Protein AF-A0A4C1TSM7-F1 (afdb_monomer)

Sequence (93 aa):
MKAVRTEMQKYRNSISSIVVVVDVCNDRKVNLTKPMEAIKNMSARTKIGQGIPEEKTENCVHLTLIVATKLGVALEERDIDSAERRAQCACGD

Structure (mmCIF, N/CA/C/O backbone):
data_AF-A0A4C1TSM7-F1
#
_entry.id   AF-A0A4C1TSM7-F1
#
loop_
_atom_site.group_PDB
_atom_site.id
_atom_site.type_symbol
_atom_site.label_atom_id
_atom_site.label_alt_id
_atom_site.label_comp_id
_atom_site.label_asym_id
_atom_site.label_entity_id
_atom_site.label_seq_id
_atom_site.pdbx_PDB_ins_code
_atom_site.Cartn_x
_atom_site.Cartn_y
_atom_site.Cartn_z
_atom_site.occupancy
_atom_site.B_iso_or_equiv
_atom_site.auth_seq_id
_atom_site.auth_comp_id
_atom_site.auth_asym_id
_atom_site.auth_atom_id
_atom_site.pdbx_PDB_model_num
ATOM 1 N N . MET A 1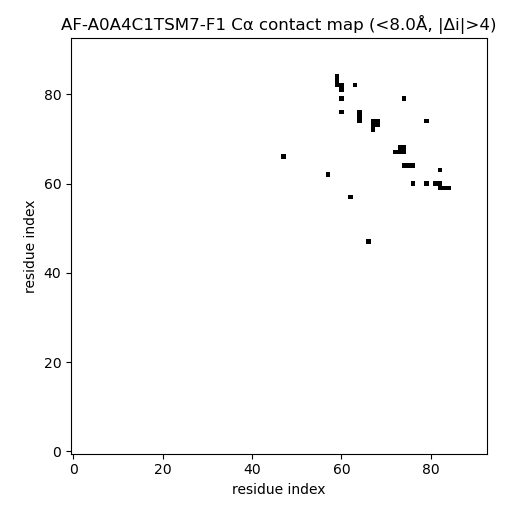 1 ? -23.801 1.549 41.274 1.00 70.06 1 MET A N 1
ATOM 2 C CA . MET A 1 1 ? -23.769 0.227 40.594 1.00 70.06 1 MET A CA 1
ATOM 3 C C . MET A 1 1 ? -24.262 0.263 39.140 1.00 70.06 1 MET A C 1
ATOM 5 O O . MET A 1 1 ? -23.508 -0.169 38.282 1.00 70.06 1 MET A O 1
ATOM 9 N N . LYS A 1 2 ? -25.465 0.776 38.813 1.00 89.12 2 LYS A N 1
ATOM 10 C CA . LYS A 1 2 ? -25.976 0.807 37.416 1.00 89.12 2 LYS A CA 1
ATOM 11 C C . LYS A 1 2 ? -25.114 1.636 36.444 1.00 89.12 2 LYS A C 1
ATOM 13 O O . LYS A 1 2 ? -24.758 1.125 35.393 1.00 89.12 2 LYS A O 1
ATOM 18 N N . ALA A 1 3 ? -24.711 2.851 36.828 1.00 89.69 3 ALA A N 1
ATOM 19 C CA . ALA A 1 3 ? -23.877 3.724 35.988 1.00 89.69 3 ALA A CA 1
ATOM 20 C C . ALA A 1 3 ? -22.534 3.078 35.592 1.00 89.69 3 ALA A C 1
ATOM 22 O O . ALA A 1 3 ? -22.157 3.094 34.427 1.00 89.69 3 ALA A O 1
ATOM 23 N N . VAL A 1 4 ? -21.871 2.410 36.542 1.00 91.56 4 VAL A N 1
ATOM 24 C CA . VAL A 1 4 ? -20.609 1.686 36.302 1.00 91.56 4 VAL A CA 1
ATOM 25 C C . VAL A 1 4 ? -20.784 0.574 35.261 1.00 91.56 4 VAL A C 1
ATOM 27 O O . VAL A 1 4 ? -19.923 0.385 34.407 1.00 91.56 4 VAL A O 1
ATOM 30 N N . ARG A 1 5 ? -21.917 -0.145 35.282 1.00 91.81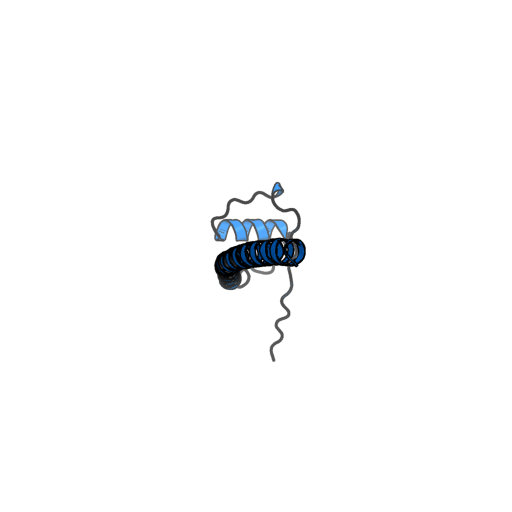 5 ARG A N 1
ATOM 31 C CA . ARG A 1 5 ? -22.211 -1.181 34.277 1.00 91.81 5 ARG A CA 1
ATOM 32 C C . ARG A 1 5 ? -22.419 -0.584 32.885 1.00 91.81 5 ARG A C 1
ATOM 34 O O . ARG A 1 5 ? -21.950 -1.170 31.915 1.00 91.81 5 ARG A O 1
ATOM 41 N N . THR A 1 6 ? -23.090 0.564 32.793 1.00 96.50 6 THR A N 1
ATOM 42 C CA . THR A 1 6 ? -23.309 1.273 31.525 1.00 96.50 6 THR A CA 1
ATOM 43 C C . THR A 1 6 ? -21.993 1.750 30.918 1.00 96.50 6 THR A C 1
ATOM 45 O O . THR A 1 6 ? -21.747 1.503 29.740 1.00 96.50 6 THR A O 1
ATOM 48 N N . GLU A 1 7 ? -21.119 2.365 31.716 1.00 95.50 7 GLU A N 1
ATOM 49 C CA . GLU A 1 7 ? -19.804 2.809 31.240 1.00 95.50 7 GLU A CA 1
ATOM 50 C C . GLU A 1 7 ? -18.941 1.625 30.793 1.00 95.50 7 GLU A C 1
ATOM 52 O O . GLU A 1 7 ? -18.385 1.642 29.697 1.00 95.50 7 GLU A O 1
ATOM 57 N N . MET A 1 8 ? -18.927 0.527 31.554 1.00 95.75 8 MET A N 1
ATOM 58 C CA . MET A 1 8 ? -18.218 -0.690 31.141 1.00 95.75 8 MET A CA 1
ATOM 59 C C . MET A 1 8 ? -18.754 -1.292 29.840 1.00 95.75 8 MET A C 1
ATOM 61 O O . MET A 1 8 ? -17.983 -1.850 29.060 1.00 95.75 8 MET A O 1
ATOM 65 N N . GLN A 1 9 ? -20.055 -1.171 29.566 1.00 95.75 9 GLN A N 1
ATOM 66 C CA . GLN A 1 9 ? -20.608 -1.606 28.286 1.00 95.75 9 GLN A CA 1
ATOM 67 C C . GLN A 1 9 ? -20.130 -0.722 27.128 1.00 95.75 9 GLN A C 1
ATOM 69 O O . GLN A 1 9 ? -19.786 -1.252 26.075 1.00 95.75 9 GLN A O 1
ATOM 74 N N . LYS A 1 10 ? -20.055 0.602 27.320 1.00 96.25 10 LYS A N 1
ATOM 75 C CA . LYS A 1 10 ? -19.512 1.518 26.305 1.00 96.25 10 LYS A CA 1
ATOM 76 C C . LYS A 1 10 ? -18.053 1.201 25.996 1.00 96.25 10 LYS A C 1
ATOM 78 O O . LYS A 1 10 ? -17.707 1.080 24.827 1.00 96.25 10 LYS A O 1
ATOM 83 N N . TYR A 1 11 ? -17.228 0.983 27.023 1.00 96.75 11 TYR A N 1
ATOM 84 C CA . TYR A 1 11 ? -15.829 0.595 26.830 1.00 96.75 11 TYR A CA 1
ATOM 85 C C . TYR A 1 11 ? -15.695 -0.707 26.043 1.00 96.75 11 TYR A C 1
ATOM 87 O O . TYR A 1 11 ? -14.914 -0.759 25.098 1.00 96.75 11 TYR A O 1
ATOM 95 N N . ARG A 1 12 ? -16.492 -1.733 26.371 1.00 96.31 12 ARG A N 1
ATOM 96 C CA . ARG A 1 12 ? -16.510 -2.984 25.597 1.00 96.31 12 ARG A CA 1
ATOM 97 C C . ARG A 1 12 ? -16.856 -2.742 24.130 1.00 96.31 12 ARG A C 1
ATOM 99 O O . ARG A 1 12 ? -16.154 -3.247 23.263 1.00 96.31 12 ARG A O 1
ATOM 106 N N . ASN A 1 13 ? -17.878 -1.932 23.856 1.00 97.44 13 ASN A N 1
ATOM 107 C CA . ASN A 1 13 ? -18.283 -1.618 22.487 1.00 97.44 13 ASN A CA 1
ATOM 108 C C . ASN A 1 13 ? -17.178 -0.866 21.723 1.00 97.44 13 ASN A C 1
ATOM 110 O O . ASN A 1 13 ? -16.895 -1.200 20.574 1.00 97.44 13 ASN A O 1
ATOM 114 N N . SER A 1 14 ? -16.517 0.104 22.364 1.00 97.75 14 SER A N 1
ATOM 115 C CA . SER A 1 14 ? -15.386 0.828 21.771 1.00 97.75 14 SER A CA 1
ATOM 116 C C . SER A 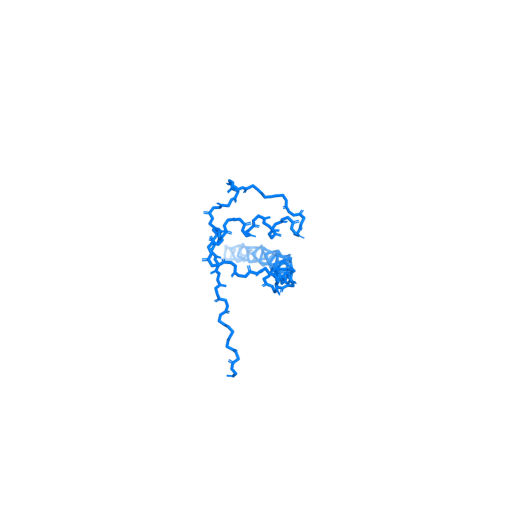1 14 ? -14.202 -0.095 21.485 1.00 97.75 14 SER A C 1
ATOM 118 O O . SER A 1 14 ? -13.628 -0.023 20.403 1.00 97.75 14 SER A O 1
ATOM 120 N N . ILE A 1 15 ? -13.865 -1.000 22.411 1.00 97.69 15 ILE A N 1
ATOM 121 C CA . ILE A 1 15 ? -12.804 -1.999 22.213 1.00 97.69 15 ILE A CA 1
ATOM 122 C C . ILE A 1 15 ? -13.143 -2.900 21.023 1.00 97.69 15 ILE A C 1
ATOM 124 O O . ILE A 1 15 ? -12.306 -3.067 20.141 1.00 97.69 15 ILE A O 1
ATOM 128 N N . SER A 1 16 ? -14.371 -3.422 20.945 1.00 97.38 16 SER A N 1
ATOM 129 C CA . SER A 1 16 ? -14.808 -4.234 19.803 1.00 97.38 16 SER A CA 1
ATOM 130 C C . SER A 1 16 ? -14.702 -3.476 18.480 1.00 97.38 16 SER A C 1
ATOM 132 O O . SER A 1 16 ? -14.199 -4.025 17.506 1.00 97.38 16 SER A O 1
ATOM 134 N N . SER A 1 17 ? -15.110 -2.204 18.446 1.00 97.56 17 SER A N 1
ATOM 135 C CA . SER A 1 17 ? -14.975 -1.372 17.247 1.00 97.56 17 SER A CA 1
ATOM 136 C C . SER A 1 17 ? -13.513 -1.169 16.843 1.00 97.56 17 SER A C 1
ATOM 138 O O . SER A 1 17 ? -13.205 -1.190 15.655 1.00 97.56 17 SER A O 1
ATOM 140 N N . ILE A 1 18 ? -12.614 -0.969 17.809 1.00 97.31 18 ILE A N 1
ATOM 141 C CA . ILE A 1 18 ? -11.183 -0.780 17.544 1.00 97.31 18 ILE A CA 1
ATOM 142 C C . ILE A 1 18 ? -10.561 -2.061 16.989 1.00 97.31 18 ILE A C 1
ATOM 144 O O . ILE A 1 18 ? -9.820 -1.985 16.014 1.00 97.31 18 ILE A O 1
ATOM 148 N N . VAL A 1 19 ? -10.883 -3.225 17.560 1.00 97.75 19 VAL A N 1
ATOM 149 C CA . VAL A 1 19 ? -10.373 -4.523 17.084 1.00 97.75 19 VAL A CA 1
ATOM 150 C C . VAL A 1 19 ? -10.726 -4.732 15.610 1.00 97.75 19 VAL A C 1
ATOM 152 O O . VAL A 1 19 ? -9.836 -4.993 14.808 1.00 97.75 19 VAL A O 1
ATOM 155 N N . VAL A 1 20 ? -11.983 -4.481 15.228 1.00 97.38 20 VAL A N 1
ATOM 156 C CA . VAL A 1 20 ? -12.420 -4.585 13.825 1.00 97.38 20 VAL A CA 1
ATOM 157 C C . VAL A 1 20 ? -11.624 -3.651 12.908 1.00 97.38 20 VAL A C 1
ATOM 159 O O . VAL A 1 20 ? -11.221 -4.042 11.815 1.00 97.38 20 VAL A O 1
ATOM 162 N N . VAL A 1 21 ? -11.370 -2.411 13.336 1.00 96.88 21 VAL A N 1
ATOM 163 C CA . VAL A 1 21 ? -10.584 -1.455 12.540 1.00 96.88 21 VAL A CA 1
ATOM 164 C C . VAL A 1 21 ? -9.130 -1.911 12.396 1.00 96.88 21 VAL A C 1
ATOM 166 O O . VAL A 1 21 ? -8.561 -1.790 11.311 1.00 96.88 21 VAL A O 1
ATOM 169 N N . VAL A 1 22 ? -8.530 -2.452 13.458 1.00 97.25 22 VAL A N 1
ATOM 170 C CA . VAL A 1 22 ? -7.166 -2.998 13.421 1.00 97.25 22 VAL A CA 1
ATOM 171 C C . VAL A 1 22 ? -7.072 -4.164 12.437 1.00 97.25 22 VAL A C 1
ATOM 173 O O . VAL A 1 22 ? -6.126 -4.199 11.649 1.00 97.25 22 VAL A O 1
ATOM 176 N N . ASP A 1 23 ? -8.062 -5.055 12.413 1.00 97.31 23 ASP A N 1
ATOM 177 C CA . ASP A 1 23 ? -8.102 -6.181 11.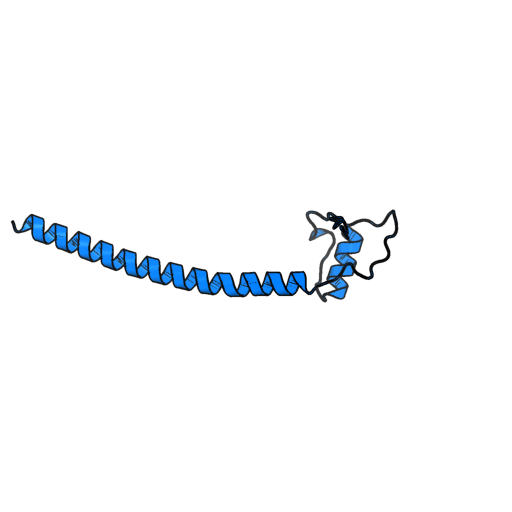475 1.00 97.31 23 ASP A CA 1
ATOM 178 C C . ASP A 1 23 ? -8.172 -5.702 10.019 1.00 97.31 23 ASP A C 1
ATOM 180 O O . ASP A 1 23 ? -7.343 -6.092 9.195 1.00 97.31 23 ASP A O 1
ATOM 184 N N . VAL A 1 24 ? -9.059 -4.747 9.712 1.00 97.19 24 VAL A N 1
ATOM 185 C CA . VAL A 1 24 ? -9.145 -4.147 8.366 1.00 97.19 24 VAL A CA 1
ATOM 186 C C . VAL A 1 24 ? -7.829 -3.469 7.966 1.00 97.19 24 VAL A C 1
ATOM 188 O O . VAL A 1 24 ? -7.392 -3.566 6.815 1.00 97.19 24 VAL A O 1
ATOM 191 N N . CYS A 1 25 ? -7.175 -2.769 8.894 1.00 95.06 25 CYS A N 1
ATOM 192 C CA . CYS A 1 25 ? -5.875 -2.150 8.643 1.00 95.06 25 CYS A CA 1
ATOM 193 C C . CYS A 1 25 ? -4.782 -3.193 8.369 1.00 95.06 25 CYS A C 1
ATOM 195 O O . CYS A 1 25 ? -3.956 -2.989 7.476 1.00 95.06 25 CYS A O 1
ATOM 197 N N . ASN A 1 26 ? -4.788 -4.317 9.088 1.00 94.94 26 ASN A N 1
ATOM 198 C CA . ASN A 1 26 ? -3.852 -5.416 8.862 1.00 94.94 26 ASN A CA 1
ATOM 199 C C . ASN A 1 26 ? -4.051 -6.055 7.484 1.00 94.94 26 ASN A C 1
ATOM 201 O O . ASN A 1 26 ? -3.071 -6.224 6.753 1.00 94.94 26 ASN A O 1
ATOM 205 N N . ASP A 1 27 ? -5.296 -6.313 7.084 1.00 94.31 27 ASP A N 1
ATOM 206 C CA . ASP A 1 27 ? -5.617 -6.845 5.755 1.00 94.31 27 ASP A CA 1
ATOM 207 C C . ASP A 1 27 ? -5.137 -5.907 4.644 1.00 94.31 27 ASP A C 1
ATOM 209 O O . ASP A 1 27 ? -4.485 -6.328 3.682 1.00 94.31 27 ASP A O 1
ATOM 213 N N . ARG A 1 28 ? -5.386 -4.599 4.795 1.00 94.38 28 ARG A N 1
ATOM 214 C CA . ARG A 1 28 ? -4.885 -3.579 3.862 1.00 94.38 28 ARG A CA 1
ATOM 215 C C . ARG A 1 28 ? -3.362 -3.572 3.789 1.00 94.38 28 ARG A C 1
ATOM 217 O O . ARG A 1 28 ? -2.820 -3.506 2.688 1.00 94.38 28 ARG A O 1
ATOM 224 N N . LYS A 1 29 ? -2.666 -3.687 4.925 1.00 92.25 29 LYS A N 1
ATOM 225 C CA . LYS A 1 29 ? -1.199 -3.761 4.958 1.00 92.25 29 LYS A CA 1
ATOM 226 C C . LYS A 1 29 ? -0.695 -4.949 4.142 1.00 92.25 29 LYS A C 1
ATOM 228 O O . LYS A 1 29 ? 0.150 -4.763 3.274 1.00 92.25 29 LYS A O 1
ATOM 233 N N . VAL A 1 30 ? -1.250 -6.142 4.365 1.00 90.88 30 VAL A N 1
ATOM 234 C CA . VAL A 1 30 ? -0.875 -7.362 3.627 1.00 90.88 30 VAL A CA 1
ATOM 235 C C . VAL A 1 30 ? -1.123 -7.200 2.126 1.00 90.88 30 VAL A C 1
ATOM 237 O O . VAL A 1 30 ? -0.270 -7.568 1.313 1.00 90.88 30 VAL A O 1
ATOM 240 N N . ASN A 1 31 ? -2.259 -6.610 1.754 1.00 87.00 31 ASN A N 1
ATOM 241 C CA . ASN A 1 31 ? -2.611 -6.366 0.358 1.00 87.00 31 ASN A CA 1
ATOM 242 C C . ASN A 1 31 ? -1.705 -5.331 -0.323 1.00 87.00 31 ASN A C 1
ATOM 244 O O . ASN A 1 31 ? -1.527 -5.415 -1.534 1.00 87.00 31 ASN A O 1
ATOM 248 N N . LEU A 1 32 ? -1.092 -4.410 0.428 1.00 87.12 32 LEU A N 1
ATOM 249 C CA . LEU A 1 32 ? -0.106 -3.450 -0.084 1.00 87.12 32 LEU A CA 1
ATOM 250 C C . LEU A 1 32 ? 1.328 -3.999 -0.093 1.00 87.12 32 LEU A C 1
ATOM 252 O O . LEU A 1 32 ? 2.105 -3.662 -0.980 1.00 87.12 32 LEU A O 1
ATOM 256 N N . THR A 1 33 ? 1.696 -4.881 0.840 1.00 87.62 33 THR A N 1
ATOM 257 C CA . THR A 1 33 ? 3.046 -5.471 0.880 1.00 87.62 33 THR A CA 1
ATOM 258 C C . THR A 1 33 ? 3.332 -6.335 -0.353 1.00 87.62 33 THR A C 1
ATOM 260 O O . THR A 1 33 ? 4.419 -6.259 -0.922 1.00 87.62 33 THR A O 1
ATOM 263 N N . LYS A 1 34 ? 2.350 -7.120 -0.813 1.00 82.75 34 LYS A N 1
ATOM 264 C CA . LYS A 1 34 ? 2.494 -8.001 -1.986 1.00 82.75 34 LYS A CA 1
ATOM 265 C C . LYS A 1 34 ? 2.858 -7.260 -3.289 1.00 82.75 34 LYS A C 1
ATOM 267 O O . LYS A 1 34 ? 3.839 -7.657 -3.919 1.00 82.75 34 LYS A O 1
ATOM 272 N N . PRO A 1 35 ? 2.137 -6.203 -3.717 1.00 80.44 35 PRO A N 1
ATOM 273 C CA . PRO A 1 35 ? 2.503 -5.457 -4.918 1.00 80.44 35 PRO A CA 1
ATOM 274 C C . PRO A 1 35 ? 3.830 -4.708 -4.757 1.00 80.44 35 PRO A C 1
ATOM 276 O O . PRO A 1 35 ? 4.565 -4.592 -5.731 1.00 80.44 35 PRO A O 1
ATOM 279 N N . MET A 1 36 ? 4.187 -4.261 -3.547 1.00 73.94 36 MET A N 1
ATOM 280 C CA . MET A 1 36 ? 5.469 -3.588 -3.301 1.00 73.94 36 MET A CA 1
ATOM 281 C C . MET A 1 36 ? 6.663 -4.525 -3.539 1.00 73.94 36 MET A C 1
ATOM 283 O O . MET A 1 36 ? 7.616 -4.157 -4.226 1.00 73.94 36 MET A O 1
ATOM 287 N N . GLU A 1 37 ? 6.581 -5.767 -3.053 1.00 80.00 37 GLU A N 1
ATOM 288 C CA . GLU A 1 37 ? 7.582 -6.804 -3.337 1.00 80.00 37 GLU A CA 1
ATOM 289 C C . GLU A 1 37 ? 7.585 -7.214 -4.818 1.00 80.00 37 GLU A C 1
ATOM 291 O O . GLU A 1 37 ? 8.647 -7.438 -5.399 1.00 80.00 37 GLU A O 1
ATOM 296 N N . ALA A 1 38 ? 6.422 -7.257 -5.476 1.00 76.38 38 ALA A N 1
ATOM 297 C CA . ALA A 1 38 ? 6.352 -7.514 -6.914 1.00 76.38 38 ALA A CA 1
ATOM 298 C C . ALA A 1 38 ? 7.062 -6.417 -7.729 1.00 76.38 38 ALA A C 1
ATOM 300 O O . ALA A 1 38 ? 7.878 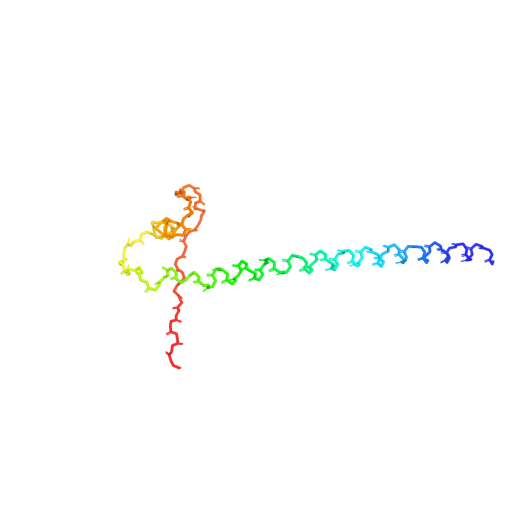-6.734 -8.593 1.00 76.38 38 ALA A O 1
ATOM 301 N N . ILE A 1 39 ? 6.828 -5.138 -7.414 1.00 75.12 39 ILE A N 1
ATOM 302 C CA . ILE A 1 39 ? 7.498 -3.992 -8.052 1.00 75.12 39 ILE A CA 1
ATOM 303 C C . ILE A 1 39 ? 9.008 -4.038 -7.808 1.00 75.12 39 ILE A C 1
ATOM 305 O O . 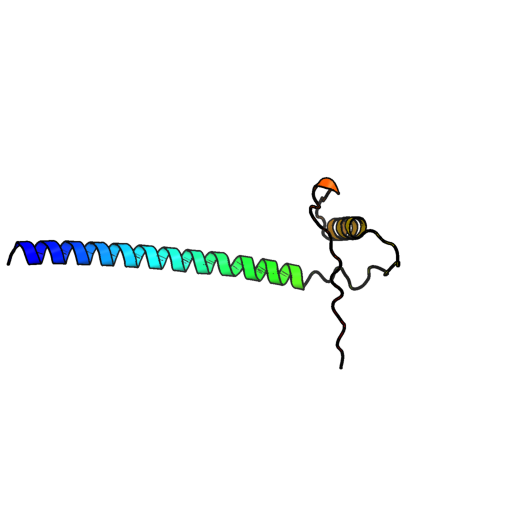ILE A 1 39 ? 9.790 -3.890 -8.748 1.00 75.12 39 ILE A O 1
ATOM 309 N N . LYS A 1 40 ? 9.434 -4.316 -6.572 1.00 73.94 40 LYS A N 1
ATOM 310 C CA . LYS A 1 40 ? 10.852 -4.469 -6.223 1.00 73.94 40 LYS A CA 1
ATOM 311 C C . LYS A 1 40 ? 11.520 -5.592 -7.020 1.00 73.94 40 LYS A C 1
ATOM 313 O O . LYS A 1 40 ? 12.616 -5.403 -7.540 1.00 73.94 40 LYS A O 1
ATOM 318 N N . ASN A 1 41 ? 10.850 -6.733 -7.173 1.00 71.06 41 ASN A N 1
ATOM 319 C CA . ASN A 1 41 ? 11.368 -7.866 -7.939 1.00 71.06 41 ASN A CA 1
ATOM 320 C C . ASN A 1 41 ? 11.390 -7.607 -9.453 1.00 71.06 41 ASN A C 1
ATOM 322 O O . ASN A 1 41 ? 12.322 -8.049 -10.125 1.00 71.06 41 ASN A O 1
ATOM 326 N N . MET A 1 42 ? 10.414 -6.875 -9.999 1.00 66.50 42 MET A N 1
ATOM 327 C CA . MET A 1 42 ? 10.449 -6.426 -11.399 1.00 66.50 42 MET A CA 1
ATOM 328 C C . MET A 1 42 ? 11.608 -5.449 -11.640 1.00 66.50 42 MET A C 1
ATOM 330 O O . MET A 1 42 ? 12.350 -5.608 -12.607 1.00 66.50 42 MET A O 1
ATOM 334 N N . SER A 1 43 ? 11.828 -4.504 -10.722 1.00 63.34 43 SER A N 1
ATOM 335 C CA . SER A 1 43 ? 12.962 -3.574 -10.773 1.00 63.34 43 SER A CA 1
ATOM 336 C C . SER A 1 43 ? 14.309 -4.307 -10.680 1.00 63.34 43 SER A C 1
ATOM 338 O O . SER A 1 43 ? 15.177 -4.113 -11.525 1.00 63.34 43 SER A O 1
ATOM 340 N N . ALA A 1 44 ? 14.461 -5.257 -9.750 1.00 61.12 44 ALA A N 1
ATOM 341 C CA . ALA A 1 44 ? 15.695 -6.034 -9.592 1.00 61.12 44 ALA A CA 1
ATOM 342 C C . ALA A 1 44 ? 16.013 -6.956 -10.789 1.00 61.12 44 ALA A C 1
ATOM 344 O O . ALA A 1 44 ? 17.180 -7.224 -11.075 1.00 61.12 44 ALA A O 1
ATOM 345 N N . ARG A 1 45 ? 14.991 -7.452 -11.503 1.00 54.44 45 ARG A N 1
ATOM 346 C CA . ARG A 1 45 ? 15.168 -8.257 -12.729 1.00 54.44 45 ARG A CA 1
ATOM 347 C C . ARG A 1 45 ? 15.499 -7.416 -13.958 1.00 54.44 45 ARG A C 1
ATOM 349 O O . ARG A 1 45 ? 16.003 -7.951 -14.944 1.00 54.44 45 ARG A O 1
ATOM 356 N N . THR A 1 46 ? 15.262 -6.114 -13.890 1.00 52.44 46 THR A N 1
ATOM 357 C CA . THR A 1 46 ? 15.572 -5.169 -14.956 1.00 52.44 46 THR A CA 1
ATOM 358 C C . THR A 1 46 ? 17.068 -4.842 -14.886 1.00 52.44 46 THR A C 1
ATOM 360 O O . THR A 1 46 ? 17.489 -3.811 -14.376 1.00 52.44 46 THR A O 1
ATOM 363 N N . LYS A 1 47 ? 17.917 -5.764 -15.363 1.00 57.41 47 LYS A N 1
ATOM 364 C CA . LYS A 1 47 ? 19.361 -5.536 -15.555 1.00 57.41 47 LYS A CA 1
ATOM 365 C C . LYS A 1 47 ? 19.595 -4.686 -16.807 1.00 57.41 47 LYS A C 1
ATOM 367 O O . LYS A 1 47 ? 20.081 -5.158 -17.826 1.00 57.41 47 LYS A O 1
ATOM 372 N N . ILE A 1 48 ? 19.229 -3.416 -16.728 1.00 55.69 48 ILE A N 1
ATOM 373 C CA . ILE A 1 48 ? 19.374 -2.429 -17.815 1.00 55.69 48 ILE A CA 1
ATOM 374 C C . ILE A 1 48 ? 20.812 -1.918 -17.977 1.00 55.69 48 ILE A C 1
ATOM 376 O O . ILE A 1 48 ? 21.141 -1.361 -19.017 1.00 55.69 48 ILE A O 1
ATOM 380 N N . GLY A 1 49 ? 21.685 -2.156 -16.991 1.00 52.47 49 GLY A N 1
ATOM 381 C CA . GLY A 1 49 ? 23.074 -1.681 -16.991 1.00 52.47 49 GLY A CA 1
ATOM 382 C C . GLY A 1 49 ? 24.127 -2.662 -17.515 1.00 52.47 49 GLY A C 1
ATOM 383 O O . GLY A 1 49 ? 25.277 -2.273 -17.652 1.00 52.47 49 GLY A O 1
ATOM 384 N N . GLN A 1 50 ? 23.789 -3.922 -17.823 1.00 51.59 50 GLN A N 1
ATOM 385 C CA . GLN A 1 50 ? 24.811 -4.930 -18.171 1.00 51.59 50 GLN A CA 1
ATOM 386 C C . GLN A 1 50 ? 25.316 -4.866 -19.630 1.00 51.59 50 GLN A C 1
ATOM 388 O O . GLN A 1 50 ? 26.067 -5.737 -20.052 1.00 51.59 50 GLN A O 1
ATOM 393 N N . GLY A 1 51 ? 24.921 -3.850 -20.404 1.00 49.41 51 GLY A N 1
ATOM 394 C CA . GLY A 1 51 ? 25.307 -3.717 -21.814 1.00 49.41 51 GLY A CA 1
ATOM 395 C C . GLY A 1 51 ? 25.112 -2.322 -22.404 1.00 49.41 51 GLY A C 1
ATOM 396 O O . GLY A 1 51 ? 24.941 -2.199 -23.614 1.00 49.41 51 GLY A O 1
ATOM 397 N N . ILE A 1 52 ? 25.073 -1.280 -21.570 1.00 55.62 52 ILE A N 1
ATOM 398 C CA . ILE A 1 52 ? 25.170 0.101 -22.052 1.00 55.62 52 ILE A CA 1
ATOM 399 C C . ILE A 1 52 ? 26.662 0.451 -22.005 1.00 55.62 52 ILE A C 1
ATOM 401 O O . ILE A 1 52 ? 27.212 0.477 -20.902 1.00 55.62 52 ILE A O 1
ATOM 405 N N . PRO A 1 53 ? 27.341 0.609 -23.157 1.00 54.16 53 PRO A N 1
ATOM 406 C CA . PRO A 1 53 ? 28.759 0.938 -23.177 1.00 54.16 53 PRO A CA 1
ATOM 407 C C . PRO A 1 53 ? 28.983 2.253 -22.435 1.00 54.16 53 PRO A C 1
ATOM 409 O O . PRO A 1 53 ? 28.255 3.222 -22.616 1.00 54.16 53 PRO A O 1
ATOM 412 N N . GLU A 1 54 ? 29.972 2.259 -21.550 1.00 53.25 54 GLU A N 1
ATOM 413 C CA . GLU A 1 54 ? 30.272 3.401 -20.705 1.00 53.25 54 GLU A CA 1
ATOM 414 C C . GLU A 1 54 ? 31.051 4.449 -21.513 1.00 53.25 54 GLU A C 1
ATOM 416 O O . GLU A 1 54 ? 32.278 4.527 -21.448 1.00 53.25 54 GLU A O 1
ATOM 421 N N . GLU A 1 55 ? 30.357 5.254 -22.321 1.00 58.38 55 GLU A N 1
ATOM 422 C C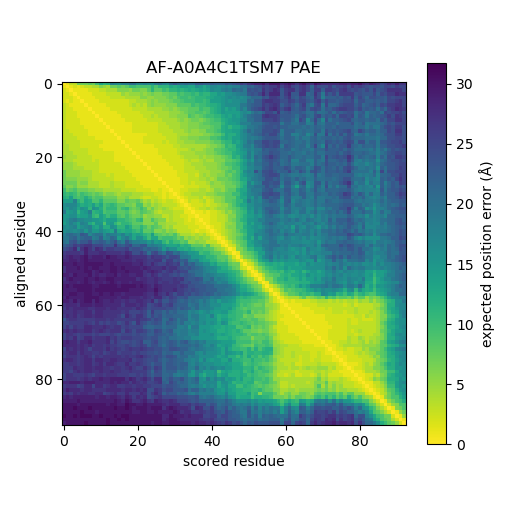A . GLU A 1 55 ? 30.988 6.428 -22.917 1.00 58.38 55 GLU A CA 1
ATOM 423 C C . GLU A 1 55 ? 31.155 7.506 -21.837 1.00 58.38 55 GLU A C 1
ATOM 425 O O . GLU A 1 55 ? 30.206 7.928 -21.171 1.00 58.38 55 GLU A O 1
ATOM 430 N N . LYS A 1 56 ? 32.408 7.935 -21.638 1.00 56.16 56 LYS A N 1
ATOM 431 C CA . LYS A 1 56 ? 32.900 8.809 -20.550 1.00 56.16 56 LYS A CA 1
ATOM 432 C C . LYS A 1 56 ? 32.227 10.190 -20.443 1.00 56.16 56 LYS A C 1
ATOM 434 O O . LYS A 1 56 ? 32.600 10.974 -19.575 1.00 56.16 56 LYS A O 1
ATOM 439 N N . THR A 1 57 ? 31.266 10.495 -21.306 1.00 55.09 57 THR A N 1
ATOM 440 C CA . THR A 1 57 ? 30.649 11.818 -21.469 1.00 55.09 57 THR A CA 1
ATOM 441 C C . THR A 1 57 ? 29.134 11.776 -21.683 1.00 55.09 57 THR A C 1
ATOM 443 O O . THR A 1 57 ? 28.540 12.816 -21.959 1.00 55.09 57 THR A O 1
ATOM 446 N N . GLU A 1 58 ? 28.479 10.619 -21.565 1.00 61.19 58 GLU A N 1
ATOM 447 C CA . GLU A 1 58 ? 27.031 10.543 -21.790 1.00 61.19 58 GLU A CA 1
ATOM 448 C C . GLU A 1 58 ? 26.218 11.133 -20.631 1.00 61.19 58 GLU A C 1
ATOM 450 O O . GLU A 1 58 ? 26.365 10.761 -19.463 1.00 61.19 58 GLU A O 1
ATOM 455 N N . ASN A 1 59 ? 25.308 12.043 -20.982 1.00 75.81 59 ASN A N 1
ATOM 456 C CA . ASN A 1 59 ? 24.349 12.653 -20.071 1.00 75.81 59 ASN A CA 1
ATOM 457 C C . ASN A 1 59 ? 23.440 11.571 -19.446 1.00 75.81 59 ASN A C 1
ATOM 459 O O . ASN A 1 59 ? 22.818 10.781 -20.157 1.00 75.81 59 ASN A O 1
ATOM 463 N N . CYS A 1 60 ? 23.324 11.548 -18.112 1.00 75.88 60 CYS A N 1
ATOM 464 C CA . CYS A 1 60 ? 22.502 10.575 -17.378 1.00 75.88 60 CYS A CA 1
ATOM 465 C C . CYS A 1 60 ? 21.018 10.611 -17.786 1.00 75.88 60 CYS A C 1
ATOM 467 O O . CYS A 1 60 ? 20.338 9.583 -17.751 1.00 75.88 60 CYS A O 1
ATOM 469 N N . VAL A 1 61 ? 20.527 11.769 -18.229 1.00 80.56 61 VAL A N 1
ATOM 470 C CA . VAL A 1 61 ? 19.176 11.933 -18.780 1.00 80.56 61 VAL A CA 1
ATOM 471 C C . VAL A 1 61 ? 19.020 11.130 -20.074 1.00 80.56 61 VAL A C 1
ATOM 473 O O . VAL A 1 61 ? 18.057 10.382 -20.227 1.00 80.56 61 VAL A O 1
ATOM 476 N N . HIS A 1 62 ? 20.008 11.191 -20.971 1.00 80.69 62 HIS A N 1
ATOM 477 C CA . HIS A 1 62 ? 19.988 10.456 -22.237 1.00 80.69 62 HIS A CA 1
ATOM 478 C C . HIS A 1 62 ? 19.943 8.940 -22.013 1.00 80.69 62 HIS A C 1
ATOM 480 O O . HIS A 1 62 ? 19.143 8.228 -22.619 1.00 80.69 62 HIS A O 1
ATOM 486 N N . LEU A 1 63 ? 20.735 8.454 -21.057 1.00 78.62 63 LEU A N 1
ATOM 487 C CA . LEU A 1 63 ? 20.729 7.046 -20.664 1.00 78.62 63 LEU A CA 1
ATOM 488 C C . LEU A 1 63 ? 19.392 6.606 -20.070 1.00 78.62 63 LEU A C 1
ATOM 490 O O . LEU A 1 63 ? 18.917 5.512 -20.372 1.00 78.62 63 LEU A O 1
ATOM 494 N N . THR A 1 64 ? 18.763 7.468 -19.273 1.00 82.25 64 THR A N 1
ATOM 495 C CA . THR A 1 64 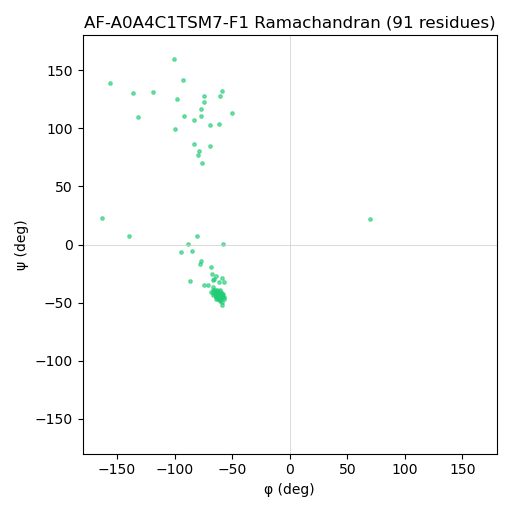? 17.435 7.219 -18.697 1.00 82.25 64 THR A CA 1
ATOM 496 C C . THR A 1 64 ? 16.378 7.067 -19.794 1.00 82.25 64 THR A C 1
ATOM 498 O O . THR A 1 64 ? 15.578 6.133 -19.745 1.00 82.25 64 THR A O 1
ATOM 501 N N . LEU A 1 65 ? 16.424 7.903 -20.837 1.00 84.06 65 LEU A N 1
ATOM 502 C CA . LEU A 1 65 ? 15.518 7.816 -21.990 1.00 84.06 65 LEU A CA 1
ATOM 503 C C . LEU A 1 65 ? 15.737 6.541 -22.824 1.00 84.06 65 LEU A C 1
ATOM 505 O O . LEU A 1 65 ? 14.772 5.878 -23.216 1.00 84.06 65 LEU A O 1
ATOM 509 N N . ILE A 1 66 ? 16.994 6.142 -23.060 1.00 83.62 66 ILE A N 1
ATOM 510 C CA . ILE A 1 66 ? 17.325 4.885 -23.761 1.00 83.62 66 ILE A CA 1
ATOM 511 C C . ILE A 1 66 ? 16.794 3.680 -22.979 1.00 83.62 66 ILE A C 1
ATOM 513 O O . ILE A 1 66 ? 16.198 2.763 -23.550 1.00 83.62 66 ILE A O 1
ATOM 517 N N . VAL A 1 67 ? 17.005 3.679 -21.665 1.00 81.12 67 VAL A N 1
ATOM 518 C CA . VAL A 1 67 ? 16.505 2.648 -20.757 1.00 81.12 67 VAL A CA 1
ATOM 519 C C . VAL A 1 67 ? 14.980 2.577 -20.796 1.00 81.12 67 VAL A C 1
ATOM 521 O O . VAL A 1 67 ? 14.436 1.489 -20.975 1.00 81.12 67 VAL A O 1
ATOM 524 N N . ALA A 1 68 ? 14.293 3.715 -20.688 1.00 82.69 68 ALA A N 1
ATOM 525 C CA . ALA A 1 68 ? 12.837 3.782 -20.754 1.00 82.69 68 ALA A CA 1
ATOM 526 C C . ALA A 1 68 ? 12.299 3.199 -22.066 1.00 82.69 68 ALA A C 1
ATOM 528 O O . ALA A 1 68 ? 11.415 2.341 -22.049 1.00 82.69 68 ALA A O 1
ATOM 529 N N . THR A 1 69 ? 12.927 3.564 -23.187 1.00 82.69 69 THR A N 1
ATOM 530 C CA . THR A 1 69 ? 12.596 3.038 -24.517 1.00 82.69 69 THR A CA 1
ATOM 531 C C . THR A 1 69 ? 12.745 1.515 -24.573 1.00 82.69 69 THR A C 1
ATOM 533 O O . THR A 1 69 ? 11.846 0.823 -25.050 1.00 82.69 69 THR A O 1
ATOM 536 N N . LYS A 1 70 ? 13.841 0.959 -24.036 1.00 78.88 70 LYS A N 1
ATOM 537 C CA . LYS A 1 70 ? 14.055 -0.502 -23.977 1.00 78.88 70 LYS A CA 1
ATOM 538 C C . LYS A 1 70 ? 13.033 -1.226 -23.099 1.00 78.88 70 LYS A C 1
ATOM 540 O O . LYS A 1 70 ? 12.763 -2.400 -23.331 1.00 78.88 70 LYS A O 1
ATOM 545 N N . LEU A 1 71 ? 12.478 -0.542 -22.102 1.00 77.38 71 LEU A N 1
ATOM 546 C CA . LEU A 1 71 ? 11.439 -1.072 -21.219 1.00 77.38 71 LEU A CA 1
ATOM 547 C C . LEU A 1 71 ? 10.018 -0.852 -21.751 1.00 77.38 71 LEU A C 1
ATOM 549 O O . LEU A 1 71 ? 9.062 -1.261 -21.097 1.00 77.38 71 LEU A O 1
ATOM 553 N N . GLY A 1 72 ? 9.870 -0.234 -22.928 1.00 82.94 72 GLY A N 1
ATOM 554 C CA . GLY A 1 72 ? 8.567 0.083 -23.512 1.00 82.94 72 GLY A CA 1
ATOM 555 C C . GLY A 1 72 ? 7.815 1.181 -22.756 1.00 82.94 72 GLY A C 1
ATOM 556 O O . GLY A 1 72 ? 6.593 1.259 -22.850 1.00 82.94 72 GLY A O 1
ATOM 557 N N . VAL A 1 73 ? 8.530 2.012 -21.992 1.00 85.81 73 VAL A N 1
ATOM 558 C CA . VAL A 1 73 ? 7.971 3.149 -21.258 1.00 85.81 73 VAL A CA 1
ATOM 559 C C . VAL A 1 73 ? 8.201 4.418 -22.073 1.00 85.81 73 VAL A C 1
ATOM 561 O O . VAL A 1 73 ? 9.334 4.734 -22.431 1.00 85.81 73 VAL A O 1
ATOM 564 N N . ALA A 1 74 ? 7.126 5.155 -22.353 1.00 86.38 74 ALA A N 1
ATOM 565 C CA . ALA A 1 74 ? 7.217 6.493 -22.925 1.00 86.38 74 ALA A CA 1
ATOM 566 C C . ALA A 1 74 ? 7.607 7.482 -21.817 1.00 86.38 74 ALA A C 1
ATOM 568 O O . ALA A 1 74 ? 6.872 7.639 -20.844 1.00 86.38 74 ALA A O 1
ATOM 569 N N . LEU A 1 75 ? 8.778 8.095 -21.956 1.00 86.38 75 LEU A N 1
ATOM 570 C CA . LEU A 1 75 ? 9.352 9.069 -21.030 1.00 86.38 75 LEU A CA 1
ATOM 571 C C . LEU A 1 75 ? 9.926 10.212 -21.868 1.00 86.38 75 LEU A C 1
ATOM 573 O O . LEU A 1 75 ? 10.661 9.955 -22.824 1.00 86.38 75 LEU A O 1
ATOM 577 N N . GLU A 1 76 ? 9.594 11.452 -21.527 1.00 86.81 76 GLU A N 1
ATOM 578 C CA . GLU A 1 76 ? 10.220 12.649 -22.087 1.00 86.81 76 GLU A CA 1
ATOM 579 C C . GLU A 1 76 ? 11.260 13.217 -21.113 1.00 86.81 76 GLU A C 1
ATOM 581 O O . GLU A 1 76 ? 11.223 12.969 -19.911 1.00 86.81 76 GLU A O 1
ATOM 586 N N . GLU A 1 77 ? 12.192 14.035 -21.606 1.00 80.94 77 GLU A N 1
ATOM 587 C CA . GLU A 1 77 ? 13.200 14.688 -20.755 1.00 80.94 77 GLU A CA 1
ATOM 588 C C . GLU A 1 77 ? 12.572 15.541 -19.639 1.00 80.94 77 GLU A C 1
ATOM 590 O O . GLU A 1 77 ? 13.094 15.595 -18.530 1.00 80.94 77 GLU A O 1
ATOM 595 N N . ARG A 1 78 ? 11.404 16.143 -19.897 1.00 86.31 78 ARG A N 1
ATOM 596 C CA . ARG A 1 78 ? 10.652 16.940 -18.911 1.00 86.31 78 ARG A CA 1
ATOM 597 C C . ARG A 1 78 ? 10.074 16.115 -17.763 1.00 86.31 78 ARG A C 1
ATOM 599 O O . ARG A 1 78 ? 9.742 16.687 -16.730 1.00 86.31 78 ARG A O 1
ATOM 606 N N . ASP A 1 79 ? 9.952 14.805 -17.945 1.00 86.38 79 ASP A N 1
ATOM 607 C CA . ASP A 1 79 ? 9.449 13.888 -16.923 1.00 86.38 79 ASP A CA 1
ATOM 608 C C . ASP A 1 79 ? 10.567 13.442 -15.959 1.00 86.38 79 ASP A C 1
ATOM 610 O O . ASP A 1 79 ? 10.309 12.742 -14.978 1.00 86.38 79 ASP A O 1
ATOM 614 N N . ILE A 1 80 ? 11.820 13.830 -16.232 1.00 83.25 80 ILE A N 1
ATOM 615 C CA . ILE A 1 80 ? 13.001 13.453 -15.456 1.00 83.25 80 ILE A CA 1
ATOM 616 C C . ILE A 1 80 ? 13.375 14.604 -14.516 1.00 83.25 80 ILE A C 1
ATOM 618 O O . ILE A 1 80 ? 14.041 15.558 -14.904 1.00 83.25 80 ILE A O 1
ATOM 622 N N . ASP A 1 81 ? 12.977 14.479 -13.250 1.00 83.88 81 ASP A N 1
ATOM 623 C CA . ASP A 1 81 ? 13.314 15.447 -12.193 1.00 83.88 81 ASP A CA 1
ATOM 624 C C . ASP A 1 81 ? 14.785 15.326 -11.740 1.00 83.88 81 ASP A C 1
ATOM 626 O O . ASP A 1 81 ? 15.459 16.308 -11.438 1.00 83.88 81 ASP A O 1
ATOM 630 N N . SER A 1 82 ? 15.328 14.103 -11.732 1.00 79.25 82 SER A N 1
ATOM 631 C CA . SER A 1 82 ? 16.734 13.837 -11.416 1.00 79.25 82 SER A CA 1
ATOM 632 C C . SER A 1 82 ? 17.199 12.518 -12.033 1.00 79.25 82 SER A C 1
ATOM 634 O O . SER A 1 82 ? 16.481 11.518 -11.997 1.00 79.25 82 SER A O 1
ATOM 636 N N . ALA A 1 83 ? 18.417 12.504 -12.577 1.00 77.75 83 ALA A N 1
ATOM 637 C CA . ALA A 1 83 ? 19.062 11.308 -13.104 1.00 77.75 83 ALA A CA 1
ATOM 638 C C . ALA A 1 83 ? 20.489 11.203 -12.556 1.00 77.75 83 ALA A C 1
ATOM 640 O O . ALA A 1 83 ? 21.373 11.970 -12.935 1.00 77.75 83 ALA A O 1
ATOM 641 N N . GLU A 1 84 ? 20.718 10.228 -11.679 1.00 77.38 84 GLU A N 1
ATOM 642 C CA . GLU A 1 84 ? 22.030 9.925 -11.107 1.00 77.38 84 GLU A CA 1
ATOM 643 C C . GLU A 1 84 ? 22.445 8.503 -11.495 1.00 77.38 84 GLU A C 1
ATOM 645 O O . GLU A 1 84 ? 21.694 7.540 -11.310 1.00 77.38 84 GLU A O 1
ATOM 650 N N . ARG A 1 85 ? 23.675 8.346 -11.993 1.00 67.62 85 ARG A N 1
ATOM 651 C CA . ARG A 1 85 ? 24.274 7.024 -12.172 1.00 67.62 85 ARG A CA 1
ATOM 652 C C . ARG A 1 85 ? 24.885 6.577 -10.846 1.00 67.62 85 ARG A C 1
ATOM 654 O O . ARG A 1 85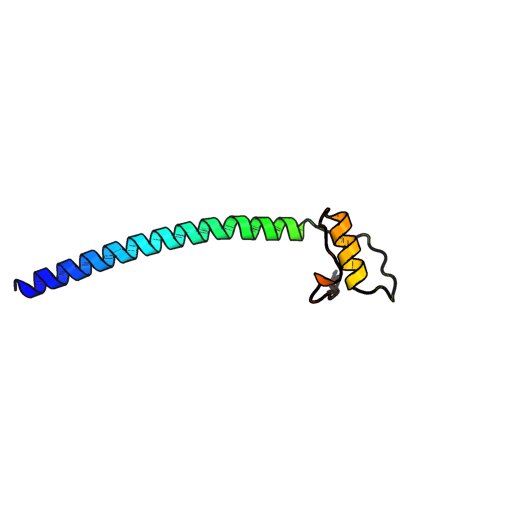 ? 25.946 7.054 -10.457 1.00 67.62 85 ARG A O 1
ATOM 661 N N . ARG A 1 86 ? 24.262 5.609 -10.171 1.00 68.56 86 ARG A N 1
ATOM 662 C CA . ARG A 1 86 ? 24.916 4.932 -9.044 1.00 68.56 86 ARG A CA 1
ATOM 663 C C . ARG A 1 86 ? 25.924 3.924 -9.575 1.00 68.56 86 ARG A C 1
ATOM 665 O O . ARG A 1 86 ? 25.535 2.895 -10.123 1.00 68.56 86 ARG A O 1
ATOM 672 N N . ALA A 1 87 ? 27.210 4.203 -9.374 1.00 57.28 87 ALA A N 1
ATOM 673 C CA . ALA A 1 87 ? 28.235 3.178 -9.469 1.00 57.28 87 ALA A CA 1
ATOM 674 C C . ALA A 1 87 ? 27.927 2.116 -8.404 1.00 57.28 87 ALA A C 1
ATOM 676 O O . ALA A 1 87 ? 28.127 2.336 -7.210 1.00 57.28 87 ALA A O 1
ATOM 677 N N . GLN A 1 88 ? 27.388 0.968 -8.813 1.00 53.03 88 GLN A N 1
ATOM 678 C CA . GLN A 1 88 ? 27.514 -0.222 -7.984 1.00 53.03 88 GLN A CA 1
ATOM 679 C C . GLN A 1 88 ? 28.988 -0.596 -8.036 1.00 53.03 88 GLN A C 1
ATOM 681 O O . GLN A 1 88 ? 29.460 -1.108 -9.048 1.00 53.03 88 GLN A O 1
ATOM 686 N N . CYS A 1 89 ? 29.722 -0.280 -6.967 1.00 40.88 89 CYS A N 1
ATOM 687 C CA . CYS A 1 89 ? 31.043 -0.841 -6.748 1.00 40.88 89 CYS A CA 1
ATOM 688 C C . CYS A 1 89 ? 30.921 -2.358 -6.906 1.00 40.88 89 CYS A C 1
ATOM 690 O O . CYS A 1 89 ? 30.244 -3.018 -6.116 1.00 40.88 89 CYS A O 1
ATOM 692 N N . ALA A 1 90 ? 31.541 -2.897 -7.951 1.00 51.94 90 ALA A N 1
ATOM 693 C CA . ALA A 1 90 ? 31.786 -4.319 -8.060 1.00 51.94 90 ALA A CA 1
ATOM 694 C C . ALA A 1 90 ? 32.838 -4.671 -7.005 1.00 51.94 90 ALA A C 1
ATOM 696 O O . ALA A 1 90 ? 34.031 -4.680 -7.284 1.00 51.94 90 ALA A O 1
ATOM 697 N N . CYS A 1 91 ? 32.402 -4.906 -5.772 1.00 41.97 91 CYS A N 1
ATOM 698 C CA . CYS A 1 91 ? 33.200 -5.662 -4.821 1.00 41.97 91 CYS A CA 1
ATOM 699 C C . CYS A 1 91 ? 32.943 -7.151 -5.102 1.00 41.97 91 CYS A C 1
ATOM 701 O O . CYS A 1 91 ? 32.014 -7.736 -4.550 1.00 41.97 91 CYS A O 1
ATOM 703 N N . GLY A 1 92 ? 33.705 -7.717 -6.042 1.00 49.59 92 GLY A N 1
ATOM 704 C CA . GLY A 1 92 ? 34.392 -8.993 -5.803 1.00 49.59 92 GLY A CA 1
ATOM 705 C C . GLY A 1 92 ? 35.792 -8.628 -5.294 1.00 49.59 92 GLY A C 1
ATOM 706 O O . GLY A 1 92 ? 36.315 -7.589 -5.698 1.00 49.59 92 GLY A O 1
ATOM 707 N N . ASP A 1 93 ? 36.409 -9.312 -4.342 1.00 41.34 93 ASP A N 1
ATOM 708 C CA . ASP A 1 93 ? 36.244 -10.688 -3.860 1.00 41.34 93 ASP A CA 1
ATOM 709 C C . ASP A 1 93 ? 36.015 -10.773 -2.338 1.00 41.34 93 ASP A C 1
ATOM 711 O O . ASP A 1 93 ? 36.432 -9.835 -1.614 1.00 41.34 93 ASP A O 1
#

Mean predicted aligned error: 15.31 Å

Solvent-accessible surface area (backbone atoms only — not comparable to full-atom values): 5883 Å² total; per-residue (Å²): 115,69,68,61,52,54,53,54,49,51,52,51,53,52,50,54,54,49,51,55,51,52,51,55,51,49,53,52,49,57,65,50,49,55,57,52,53,50,52,52,52,55,54,70,68,57,70,75,71,85,78,59,80,84,60,98,79,69,56,48,60,59,54,50,46,54,51,30,53,76,71,75,42,94,68,57,78,89,75,56,91,77,64,80,84,78,80,74,77,79,81,75,134

Secondary structure (DSSP, 8-state):
-HHHHHHHHHHHHHHHHHHHHHHHHHHHHHHHHHHHHHHHHHHHH--TTTTS---TT--HHHHHHHHHHHTT----GGG-S------------

Organism: Eumeta variegata (NCBI:txid151549)

Foldseek 3Di:
DVVVVVVVVVVVVVVVVVVVVVVVVVVVVVVVVVVVVVVVVVVVVLPLPPDDPDDVDDDQLVSVCVSCVVVVHDDDSVNDPDGDDDPPPPDDD

pLDDT: mean 78.16, std 16.43, range [40.88, 97.75]

Radius of gyration: 26.11 Å; Cα contacts (8 Å, |Δi|>4): 19; chains: 1; bounding box: 62×28×65 Å